Protein AF-A0A947HHP0-F1 (afdb_monomer_lite)

Sequence (122 aa):
MWLLAAASSAALAVTLASCAARPHVVAAPAHEGDRVADQVEKMRDVQLGALMQFDGVLTSMSADLCPSLCGHHSAICDLATRICAISKNNSAHARAAELCEHATTTCRDASDRLPKDCLCEK

Secondary structure (DSSP, 8-state):
-----------------------------HHHHHHHHHHHHHHHHHHHHHHHHHHHHHT---S-HHHHHHHHHHHHHHHHHHHHHHHHTTTT-HHHHHHHHHHHHHHHHHHHTS-TT-----

pLDDT: mean 80.99, std 19.52, range [43.09, 98.25]

Radius of gyration: 30.48 Å; chains: 1; bounding box: 64×60×83 Å

Structure (mmCIF, N/CA/C/O backbone):
data_AF-A0A947HHP0-F1
#
_entry.id   AF-A0A947HHP0-F1
#
loop_
_atom_site.group_PDB
_atom_site.id
_atom_site.type_symbol
_atom_site.label_atom_id
_atom_site.label_alt_id
_atom_site.label_comp_id
_atom_site.label_asym_id
_atom_site.label_entity_id
_atom_site.label_seq_id
_atom_site.pdbx_PDB_ins_code
_atom_site.Cartn_x
_atom_site.Cartn_y
_atom_site.Cartn_z
_atom_site.occupancy
_atom_site.B_iso_or_equiv
_atom_site.auth_seq_id
_atom_site.auth_comp_id
_atom_site.auth_asym_id
_atom_site.auth_atom_id
_atom_site.pdbx_PDB_model_num
ATOM 1 N N . MET A 1 1 ? 32.761 -51.649 -59.158 1.00 43.66 1 MET A N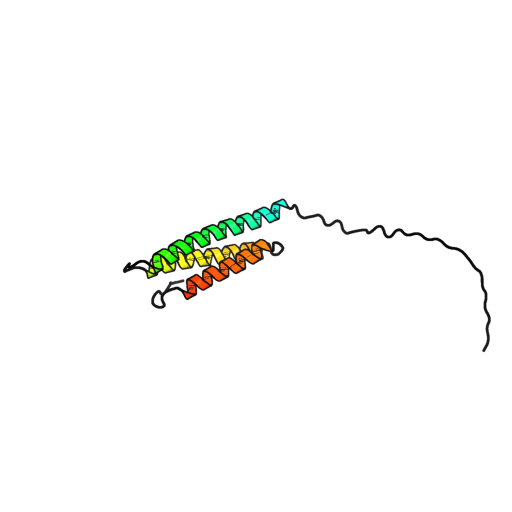 1
ATOM 2 C CA . MET A 1 1 ? 32.971 -50.650 -60.227 1.00 43.66 1 MET A CA 1
ATOM 3 C C . MET A 1 1 ? 33.986 -49.641 -59.718 1.00 43.66 1 MET A C 1
ATOM 5 O O . MET A 1 1 ? 33.756 -49.065 -58.666 1.00 43.66 1 MET A O 1
ATOM 9 N N . TRP A 1 2 ? 35.133 -49.533 -60.387 1.00 43.09 2 TRP A N 1
ATOM 10 C CA . TRP A 1 2 ? 36.181 -48.545 -60.103 1.00 43.09 2 TRP A CA 1
ATOM 11 C C . TRP A 1 2 ? 35.915 -47.283 -60.921 1.00 43.09 2 TRP A C 1
ATOM 13 O O . TRP A 1 2 ? 35.537 -47.431 -62.078 1.00 43.09 2 TRP A O 1
ATOM 23 N N . LEU A 1 3 ? 36.193 -46.096 -60.373 1.00 49.59 3 LEU A N 1
ATOM 24 C CA . LEU A 1 3 ? 36.750 -44.963 -61.124 1.00 49.59 3 LEU A CA 1
ATOM 25 C C . LEU A 1 3 ? 37.531 -44.036 -60.172 1.00 49.59 3 LEU A C 1
ATOM 27 O O . LEU A 1 3 ? 37.014 -43.567 -59.161 1.00 49.59 3 LEU A O 1
ATOM 31 N N . LEU A 1 4 ? 38.806 -43.857 -60.529 1.00 49.81 4 LEU A N 1
ATOM 32 C CA . LEU A 1 4 ? 39.826 -42.953 -59.988 1.00 49.81 4 LEU A CA 1
ATOM 33 C C . LEU A 1 4 ? 39.456 -41.483 -60.297 1.00 49.81 4 LEU A C 1
ATOM 35 O O . LEU A 1 4 ? 38.872 -41.216 -61.341 1.00 49.81 4 LEU A O 1
ATOM 39 N N . ALA A 1 5 ? 39.566 -40.539 -59.357 1.00 52.53 5 ALA A N 1
ATOM 40 C CA . ALA A 1 5 ? 40.740 -39.747 -58.941 1.00 52.53 5 ALA A CA 1
ATOM 41 C C . ALA A 1 5 ? 41.280 -38.734 -59.980 1.00 52.53 5 ALA A C 1
ATOM 43 O O . ALA A 1 5 ? 41.829 -39.121 -61.003 1.00 52.53 5 ALA A O 1
ATOM 44 N N . ALA A 1 6 ? 41.205 -37.443 -59.627 1.00 48.22 6 ALA A N 1
ATOM 45 C CA . ALA A 1 6 ? 42.148 -36.355 -59.944 1.00 48.22 6 ALA A CA 1
ATOM 46 C C . ALA A 1 6 ? 41.748 -35.165 -59.036 1.00 48.22 6 ALA A C 1
ATOM 48 O O . ALA A 1 6 ? 40.626 -34.685 -59.138 1.00 48.22 6 ALA A O 1
ATOM 49 N N . ALA A 1 7 ? 42.439 -34.808 -57.949 1.00 49.53 7 ALA A N 1
ATOM 50 C CA . ALA A 1 7 ? 43.803 -34.292 -57.787 1.00 49.53 7 ALA A CA 1
ATOM 51 C C . ALA A 1 7 ? 44.055 -32.965 -58.523 1.00 49.53 7 ALA A C 1
ATOM 53 O O . ALA A 1 7 ? 44.312 -32.968 -59.722 1.00 49.53 7 ALA A O 1
ATOM 54 N N . SER A 1 8 ? 44.057 -31.850 -57.781 1.00 50.34 8 SER A N 1
ATOM 55 C CA . SER A 1 8 ? 45.068 -30.782 -57.875 1.00 50.34 8 SER A CA 1
ATOM 56 C C . SER A 1 8 ? 44.916 -29.784 -56.723 1.00 50.34 8 SER A C 1
ATOM 58 O O . SER A 1 8 ? 43.815 -29.438 -56.308 1.00 50.34 8 SER A O 1
ATOM 60 N N . SER A 1 9 ? 46.065 -29.421 -56.169 1.00 46.88 9 SER A N 1
ATOM 61 C CA . SER A 1 9 ? 46.287 -28.883 -54.830 1.00 46.88 9 SER A CA 1
ATOM 62 C C . SER A 1 9 ? 46.295 -27.351 -54.749 1.00 46.88 9 SER A C 1
ATOM 64 O O . SER A 1 9 ? 46.571 -26.681 -55.738 1.00 46.88 9 SER A O 1
ATOM 66 N N . ALA A 1 10 ? 46.203 -26.877 -53.496 1.00 47.66 10 ALA A N 1
ATOM 67 C CA . ALA A 1 10 ? 46.682 -25.590 -52.959 1.00 47.66 10 ALA A CA 1
ATOM 68 C C . ALA A 1 10 ? 45.807 -24.351 -53.271 1.00 47.66 10 ALA A C 1
ATOM 70 O O . ALA A 1 10 ? 45.161 -24.281 -54.302 1.00 47.66 10 ALA A O 1
ATOM 71 N N . ALA A 1 11 ? 45.696 -23.323 -52.429 1.00 49.81 11 ALA A N 1
ATOM 72 C CA . ALA A 1 11 ? 46.443 -22.925 -51.242 1.00 49.81 11 ALA A CA 1
ATOM 73 C C . ALA A 1 11 ? 45.537 -22.096 -50.305 1.00 49.81 11 ALA A C 1
ATOM 75 O O . ALA A 1 11 ? 44.443 -21.677 -50.676 1.00 49.81 11 ALA A O 1
ATOM 76 N N . LEU A 1 12 ? 46.030 -21.864 -49.089 1.00 50.50 12 LEU A N 1
ATOM 77 C CA . LEU A 1 12 ? 45.418 -21.064 -48.033 1.00 50.50 12 LEU A CA 1
ATOM 78 C C . LEU A 1 12 ? 44.962 -19.665 -48.484 1.00 50.50 12 LEU A C 1
ATOM 80 O O . LEU A 1 12 ? 45.720 -18.934 -49.115 1.00 50.50 12 LEU A O 1
ATOM 84 N N . ALA A 1 13 ? 43.817 -19.230 -47.957 1.00 49.03 13 ALA A N 1
ATOM 85 C CA . ALA A 1 13 ? 43.614 -17.844 -47.552 1.00 49.03 13 ALA A CA 1
ATOM 86 C C . ALA A 1 13 ? 42.827 -17.829 -46.235 1.00 49.03 13 ALA A C 1
ATOM 88 O O . ALA A 1 13 ? 41.622 -18.060 -46.191 1.00 49.03 13 ALA A O 1
ATOM 89 N N . VAL A 1 14 ? 43.555 -17.603 -45.143 1.00 53.78 14 VAL A N 1
ATOM 90 C CA . VAL A 1 14 ? 42.990 -17.173 -43.866 1.00 53.78 14 VAL A CA 1
ATOM 91 C C . VAL A 1 14 ? 42.487 -15.746 -44.062 1.00 53.78 14 VAL A C 1
ATOM 93 O O . VAL A 1 14 ? 43.289 -14.836 -44.253 1.00 53.78 14 VAL A O 1
ATOM 96 N N . THR A 1 15 ? 41.180 -15.538 -43.962 1.00 55.91 15 THR A N 1
ATOM 97 C CA . THR A 1 15 ? 40.602 -14.217 -43.697 1.00 55.91 15 THR A CA 1
ATOM 98 C C . THR A 1 15 ? 39.619 -14.332 -42.542 1.00 55.91 15 THR A C 1
ATOM 100 O O . THR A 1 15 ? 38.421 -14.547 -42.697 1.00 55.91 15 THR A O 1
ATOM 103 N N . LEU A 1 16 ? 40.176 -14.182 -41.340 1.00 52.50 16 LEU A N 1
ATOM 104 C CA . LEU A 1 16 ? 39.454 -13.711 -40.167 1.00 52.50 16 LEU A CA 1
ATOM 105 C C . LEU A 1 16 ? 38.928 -12.303 -40.470 1.00 52.50 16 LEU A C 1
ATOM 107 O O . LEU A 1 16 ? 39.688 -11.340 -40.462 1.00 52.50 16 LEU A O 1
ATOM 111 N N . ALA A 1 17 ? 37.629 -12.193 -40.724 1.00 49.47 17 ALA A N 1
ATOM 112 C CA . ALA A 1 17 ? 36.906 -10.927 -40.673 1.00 49.47 17 ALA A CA 1
ATOM 113 C C . ALA A 1 17 ? 35.484 -11.150 -40.137 1.00 49.47 17 ALA A C 1
ATOM 115 O O . ALA A 1 17 ? 34.502 -10.696 -40.713 1.00 49.47 17 ALA A O 1
ATOM 116 N N . SER A 1 18 ? 35.366 -11.832 -38.994 1.00 49.19 18 SER A N 1
ATOM 117 C CA . SER A 1 18 ? 34.172 -11.719 -38.149 1.00 49.19 18 SER A CA 1
ATOM 118 C C . SER A 1 18 ? 34.254 -10.418 -37.351 1.00 49.19 18 SER A C 1
ATOM 120 O O . SER A 1 18 ? 34.400 -10.429 -36.130 1.00 49.19 18 SER A O 1
ATOM 122 N N . CYS A 1 19 ? 34.179 -9.278 -38.038 1.00 52.47 19 CYS A N 1
ATOM 123 C CA . CYS A 1 19 ? 33.798 -8.037 -37.379 1.00 52.47 19 CYS A CA 1
ATOM 124 C C . CYS A 1 19 ? 32.282 -8.060 -37.243 1.00 52.47 19 CYS A C 1
ATOM 126 O O . CYS A 1 19 ? 31.533 -7.814 -38.185 1.00 52.47 19 CYS A O 1
ATOM 128 N N . ALA A 1 20 ? 31.872 -8.444 -36.041 1.00 53.59 20 ALA A N 1
ATOM 129 C CA . ALA A 1 20 ? 30.522 -8.406 -35.538 1.00 53.59 20 ALA A CA 1
ATOM 130 C C . ALA A 1 20 ? 29.793 -7.126 -35.976 1.00 53.59 20 ALA A C 1
ATOM 132 O O . ALA A 1 20 ? 30.028 -6.048 -35.429 1.00 53.59 20 ALA A O 1
ATOM 133 N N . ALA A 1 21 ? 28.836 -7.268 -36.891 1.00 48.41 21 ALA A N 1
ATOM 134 C CA . ALA A 1 21 ? 27.707 -6.356 -36.957 1.00 48.41 21 ALA A CA 1
ATOM 135 C C . ALA A 1 21 ? 26.855 -6.627 -35.711 1.00 48.41 21 ALA A C 1
ATOM 137 O O . ALA A 1 21 ? 25.845 -7.328 -35.751 1.00 48.41 21 ALA A O 1
ATOM 138 N N . ARG A 1 22 ? 27.326 -6.142 -34.556 1.00 56.12 22 ARG A N 1
ATOM 139 C CA . ARG A 1 22 ? 26.464 -5.999 -33.389 1.00 56.12 22 ARG A CA 1
ATOM 140 C C . ARG A 1 22 ? 25.316 -5.100 -33.846 1.00 56.12 22 ARG A C 1
ATOM 142 O O . ARG A 1 22 ? 25.608 -4.027 -34.379 1.00 56.12 22 ARG A O 1
ATOM 149 N N . PRO A 1 23 ? 24.042 -5.496 -33.681 1.00 50.75 23 PRO A N 1
ATOM 150 C CA . PRO A 1 23 ? 22.969 -4.532 -33.826 1.00 50.75 23 PRO A CA 1
ATOM 151 C C . PRO A 1 23 ? 23.327 -3.355 -32.921 1.00 50.75 23 PRO A C 1
ATOM 153 O O . PRO A 1 23 ? 23.713 -3.559 -31.765 1.00 50.75 23 PRO A O 1
ATOM 156 N N . HIS A 1 24 ? 23.293 -2.142 -33.471 1.00 44.44 24 HIS A N 1
ATOM 157 C CA . HIS A 1 24 ? 23.360 -0.936 -32.668 1.00 44.44 24 HIS A CA 1
ATOM 158 C C . HIS A 1 24 ? 22.188 -1.017 -31.694 1.00 44.44 24 HIS A C 1
ATOM 160 O O . HIS A 1 24 ? 21.051 -0.707 -32.041 1.00 44.44 24 HIS A O 1
ATOM 166 N N . VAL A 1 25 ? 22.466 -1.501 -30.483 1.00 50.00 25 VAL A N 1
ATOM 167 C CA . VAL A 1 25 ? 21.624 -1.259 -29.326 1.00 50.00 25 VAL A CA 1
ATOM 168 C C . VAL A 1 25 ? 21.711 0.244 -29.160 1.00 50.00 25 VAL A C 1
ATOM 170 O O . VAL A 1 25 ? 22.669 0.771 -28.596 1.00 50.00 25 VAL A O 1
ATOM 173 N N . VAL A 1 26 ? 20.760 0.945 -29.770 1.00 50.44 26 VAL A N 1
ATOM 174 C CA . VAL A 1 26 ? 20.430 2.302 -29.374 1.00 50.44 26 VAL A CA 1
ATOM 175 C C . VAL A 1 26 ? 20.026 2.140 -27.920 1.00 50.44 26 VAL A C 1
ATOM 177 O O . VAL A 1 26 ? 18.933 1.661 -27.624 1.00 50.44 26 VAL A O 1
ATOM 180 N N . ALA A 1 27 ? 20.975 2.388 -27.018 1.00 51.38 27 ALA A N 1
ATOM 181 C CA . ALA A 1 27 ? 20.684 2.482 -25.607 1.00 51.38 27 ALA A CA 1
ATOM 182 C C . ALA A 1 27 ? 19.572 3.523 -25.507 1.00 51.38 27 ALA A C 1
ATOM 184 O O . ALA A 1 27 ? 19.771 4.679 -25.889 1.00 51.38 27 ALA A O 1
ATOM 185 N N . ALA A 1 28 ? 18.383 3.085 -25.091 1.00 52.66 28 ALA A N 1
ATOM 186 C CA . ALA A 1 28 ? 17.336 4.010 -24.704 1.00 52.66 28 ALA A CA 1
ATOM 187 C C . ALA A 1 28 ? 17.971 5.025 -23.738 1.00 52.66 28 ALA A C 1
ATOM 189 O O . ALA A 1 28 ? 18.808 4.623 -22.918 1.00 52.66 28 ALA A O 1
ATOM 190 N N . PRO A 1 29 ? 17.673 6.327 -23.871 1.00 49.50 29 PRO A N 1
ATOM 191 C CA . PRO A 1 29 ? 18.313 7.344 -23.054 1.00 49.50 29 PRO A CA 1
ATOM 192 C C . PRO A 1 29 ? 18.132 6.976 -21.579 1.00 49.50 29 PRO A C 1
ATOM 194 O O . PRO A 1 29 ? 17.010 6.904 -21.083 1.00 49.50 29 PRO A O 1
ATOM 197 N N . ALA A 1 30 ? 19.250 6.733 -20.886 1.00 53.66 30 ALA A N 1
ATOM 198 C CA . ALA A 1 30 ? 19.278 6.276 -19.494 1.00 53.66 30 ALA A CA 1
ATOM 199 C C . ALA A 1 30 ? 18.456 7.176 -18.546 1.00 53.66 30 ALA A C 1
ATOM 201 O O . ALA A 1 30 ? 17.974 6.731 -17.516 1.00 53.66 30 ALA A O 1
ATOM 202 N N . HIS A 1 31 ? 18.216 8.426 -18.944 1.00 55.88 31 HIS A N 1
ATOM 203 C CA . HIS A 1 31 ? 17.514 9.442 -18.165 1.00 55.88 31 HIS A CA 1
ATOM 204 C C . HIS A 1 31 ? 15.989 9.283 -18.079 1.00 55.88 31 HIS A C 1
ATOM 206 O O . HIS A 1 31 ? 15.369 9.924 -17.232 1.00 55.88 31 HIS A O 1
ATOM 212 N N . GLU A 1 32 ? 15.356 8.491 -18.949 1.00 56.81 32 GLU A N 1
ATOM 213 C CA . GLU A 1 32 ? 13.896 8.308 -18.904 1.00 56.81 32 GLU A CA 1
ATOM 214 C C . GLU A 1 32 ? 13.492 7.223 -17.897 1.00 56.81 32 GLU A C 1
ATOM 216 O O . GLU A 1 32 ? 12.492 7.365 -17.196 1.00 56.81 32 GLU A O 1
ATOM 221 N N . GLY A 1 33 ? 14.333 6.195 -17.740 1.00 59.16 33 GLY A N 1
ATOM 222 C CA . GLY A 1 33 ? 14.113 5.124 -16.773 1.00 59.16 33 GLY A CA 1
ATOM 223 C C . GLY A 1 33 ? 14.269 5.540 -15.318 1.00 59.16 33 GLY A C 1
ATOM 224 O O . GLY A 1 33 ? 13.475 5.114 -14.478 1.00 59.16 33 GLY A O 1
ATOM 225 N N . ASP A 1 34 ? 15.236 6.415 -15.044 1.00 67.31 34 ASP A N 1
ATOM 226 C CA . ASP A 1 34 ? 15.459 6.960 -13.703 1.00 67.31 34 ASP A CA 1
ATOM 227 C C . ASP A 1 34 ? 14.235 7.767 -13.234 1.00 67.31 34 ASP A C 1
ATOM 229 O O . ASP A 1 34 ? 13.767 7.607 -12.112 1.00 67.31 34 ASP A O 1
ATOM 233 N N . ARG A 1 35 ? 13.598 8.527 -14.137 1.00 81.25 35 ARG A N 1
ATOM 234 C CA . ARG A 1 35 ? 12.401 9.326 -13.818 1.00 81.25 35 ARG A CA 1
ATOM 235 C C . ARG A 1 35 ? 11.182 8.489 -13.440 1.00 81.25 35 ARG A C 1
ATOM 237 O O . ARG A 1 35 ? 10.400 8.912 -12.589 1.00 81.25 35 ARG A O 1
ATOM 244 N N . VAL A 1 36 ? 10.995 7.333 -14.079 1.00 84.81 36 VAL A N 1
ATOM 245 C CA . VAL A 1 36 ? 9.891 6.419 -13.749 1.00 84.81 36 VAL A CA 1
ATOM 246 C C . VAL A 1 36 ? 10.114 5.823 -12.364 1.00 84.81 36 VAL A C 1
ATOM 248 O O . VAL A 1 36 ? 9.195 5.836 -11.546 1.00 84.81 36 VAL A O 1
ATOM 251 N N . ALA A 1 37 ? 11.327 5.335 -12.087 1.00 83.00 37 ALA A N 1
ATOM 252 C CA . ALA A 1 37 ? 11.674 4.780 -10.784 1.00 83.00 37 ALA A CA 1
ATOM 253 C C . ALA A 1 37 ? 11.499 5.820 -9.664 1.00 83.00 37 ALA A C 1
ATOM 255 O O . ALA A 1 37 ? 10.791 5.531 -8.700 1.00 83.00 37 ALA A O 1
ATOM 256 N N . ASP A 1 38 ? 12.011 7.041 -9.846 1.00 89.62 38 ASP A N 1
ATOM 257 C CA . ASP A 1 38 ? 11.869 8.148 -8.889 1.00 89.62 38 ASP A CA 1
ATOM 258 C C . ASP A 1 38 ? 10.397 8.490 -8.612 1.00 89.62 38 ASP A C 1
ATOM 260 O O . ASP A 1 38 ? 9.986 8.722 -7.470 1.00 89.62 38 ASP A O 1
ATOM 264 N N . GLN A 1 39 ? 9.566 8.521 -9.660 1.00 92.44 39 GLN A N 1
ATOM 265 C CA . GLN A 1 39 ? 8.136 8.781 -9.515 1.00 92.44 39 GLN A CA 1
ATOM 266 C C . GLN A 1 39 ? 7.453 7.686 -8.688 1.00 92.44 39 GLN A C 1
ATOM 268 O O . GLN A 1 39 ? 6.653 7.997 -7.799 1.00 92.44 39 GLN A O 1
ATOM 273 N N . VAL A 1 40 ? 7.741 6.418 -8.990 1.00 93.31 40 VAL A N 1
ATOM 274 C CA . VAL A 1 40 ? 7.159 5.274 -8.278 1.00 93.31 40 VAL A CA 1
ATOM 275 C C . VAL A 1 40 ? 7.632 5.250 -6.821 1.00 93.31 40 VAL A C 1
ATOM 277 O O . VAL A 1 40 ? 6.820 5.021 -5.924 1.00 93.31 40 VAL A O 1
ATOM 280 N N . GLU A 1 41 ? 8.904 5.556 -6.570 1.00 93.88 41 GLU A N 1
ATOM 281 C CA . GLU A 1 41 ? 9.488 5.615 -5.227 1.00 93.88 41 GLU A CA 1
ATOM 282 C C . GLU A 1 41 ? 8.854 6.730 -4.388 1.00 93.88 41 GLU A C 1
ATOM 284 O O . GLU A 1 41 ? 8.369 6.477 -3.287 1.00 93.88 41 GLU A O 1
ATOM 289 N N . LYS A 1 42 ? 8.669 7.926 -4.956 1.00 95.94 42 LYS A N 1
ATOM 290 C CA . LYS A 1 42 ? 7.949 9.011 -4.273 1.00 95.94 42 LYS A CA 1
ATOM 291 C C . LYS A 1 42 ? 6.505 8.635 -3.922 1.00 95.94 42 LYS A C 1
ATOM 293 O O . LYS A 1 42 ? 6.001 9.016 -2.867 1.00 95.94 42 LYS A O 1
ATOM 298 N N . MET A 1 43 ? 5.804 7.911 -4.796 1.00 96.75 43 MET A N 1
ATOM 299 C CA . MET A 1 43 ? 4.451 7.427 -4.484 1.00 96.75 43 MET A CA 1
ATOM 300 C C . MET A 1 43 ? 4.468 6.368 -3.381 1.00 96.75 43 MET A C 1
ATOM 302 O O . MET A 1 43 ? 3.559 6.343 -2.547 1.00 96.75 43 MET A O 1
ATOM 306 N N . ARG A 1 44 ? 5.503 5.525 -3.352 1.00 97.25 44 ARG A N 1
ATOM 307 C CA . ARG A 1 44 ? 5.710 4.547 -2.288 1.00 97.25 44 ARG A CA 1
ATOM 308 C C . ARG A 1 44 ? 5.954 5.228 -0.941 1.00 97.25 44 ARG A C 1
ATOM 310 O O . ARG A 1 44 ? 5.349 4.806 0.041 1.00 97.25 44 ARG A O 1
ATOM 317 N N . ASP A 1 45 ? 6.723 6.310 -0.895 1.00 97.06 45 ASP A N 1
ATOM 318 C CA . ASP A 1 45 ? 6.924 7.090 0.334 1.00 97.06 45 ASP A CA 1
ATOM 319 C C . ASP A 1 45 ? 5.607 7.664 0.869 1.00 97.06 45 ASP A C 1
ATOM 321 O O . ASP A 1 45 ? 5.315 7.575 2.063 1.00 97.06 45 ASP A O 1
ATOM 325 N N . VAL A 1 46 ? 4.755 8.189 -0.020 1.00 97.44 46 VAL A N 1
ATOM 326 C CA . VAL A 1 46 ? 3.410 8.657 0.360 1.00 97.44 46 VAL A CA 1
ATOM 327 C C . VAL A 1 46 ? 2.566 7.502 0.913 1.00 97.44 46 VAL A C 1
ATOM 329 O O . VAL A 1 46 ? 1.869 7.676 1.914 1.00 97.44 46 VAL A O 1
ATOM 332 N N . GLN A 1 47 ? 2.650 6.314 0.309 1.00 97.44 47 GLN A N 1
ATOM 333 C CA . GLN A 1 47 ? 1.936 5.126 0.782 1.00 97.44 47 GLN A CA 1
ATOM 334 C C . GLN A 1 47 ? 2.412 4.688 2.175 1.00 97.44 47 GLN A C 1
ATOM 336 O O . GLN A 1 47 ? 1.589 4.332 3.016 1.00 97.44 47 GLN A O 1
ATOM 341 N N . LEU A 1 48 ? 3.720 4.745 2.438 1.00 97.38 48 LEU A N 1
ATOM 342 C CA . LEU A 1 48 ? 4.290 4.459 3.756 1.00 97.38 48 LEU A CA 1
ATOM 343 C C . LEU A 1 48 ? 3.839 5.486 4.802 1.00 97.38 48 LEU A C 1
ATOM 345 O O . LEU A 1 48 ? 3.504 5.105 5.921 1.00 97.38 48 LEU A O 1
ATOM 349 N N . GLY A 1 49 ? 3.740 6.765 4.433 1.00 96.69 49 GLY A N 1
ATOM 350 C CA . GLY A 1 49 ? 3.159 7.792 5.302 1.00 96.69 49 GLY A CA 1
ATOM 351 C C . GLY A 1 49 ? 1.694 7.512 5.657 1.00 96.69 49 GLY A C 1
ATOM 352 O O . GLY A 1 49 ? 1.302 7.656 6.816 1.00 96.69 49 GLY A O 1
ATOM 353 N N . ALA A 1 50 ? 0.891 7.056 4.691 1.00 95.75 50 ALA A N 1
ATOM 354 C CA . ALA A 1 50 ? -0.490 6.639 4.939 1.00 95.75 50 ALA A CA 1
ATOM 355 C C . ALA A 1 50 ? -0.569 5.388 5.836 1.00 95.75 50 ALA A C 1
ATOM 357 O O . ALA A 1 50 ? -1.418 5.335 6.725 1.00 95.75 50 ALA A O 1
ATOM 358 N N . LEU A 1 51 ? 0.344 4.423 5.664 1.00 97.44 51 LEU A N 1
ATOM 359 C CA . LEU A 1 51 ? 0.457 3.252 6.541 1.00 97.44 51 LEU A CA 1
ATOM 360 C C . LEU A 1 51 ? 0.785 3.653 7.984 1.00 97.44 51 LEU A C 1
ATOM 362 O O . LEU A 1 51 ? 0.142 3.171 8.905 1.00 97.44 51 LEU A O 1
ATOM 366 N N . MET A 1 52 ? 1.717 4.584 8.202 1.00 97.31 52 MET A N 1
ATOM 367 C CA . MET A 1 52 ? 2.020 5.070 9.556 1.00 97.31 52 MET A CA 1
ATOM 368 C C . MET A 1 52 ? 0.800 5.709 10.236 1.00 97.31 52 MET A C 1
ATOM 370 O O . MET A 1 52 ? 0.598 5.529 11.436 1.00 97.31 52 MET A O 1
ATOM 374 N N . GLN A 1 53 ? -0.028 6.439 9.483 1.00 9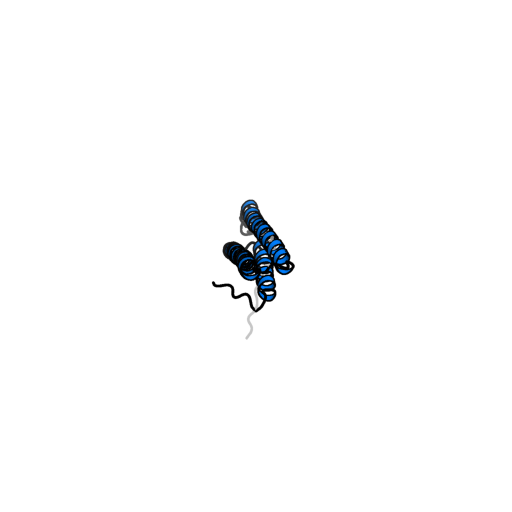6.56 53 GLN A N 1
ATOM 375 C CA . GLN A 1 53 ? -1.277 7.000 10.011 1.00 96.56 53 GLN A CA 1
ATOM 376 C C . GLN A 1 53 ? -2.291 5.897 10.331 1.00 96.56 53 GLN A C 1
ATOM 378 O O . GLN A 1 53 ? -2.871 5.906 11.414 1.00 96.56 53 GLN A O 1
ATOM 383 N N . PHE A 1 54 ? -2.442 4.907 9.447 1.00 95.88 54 PHE A N 1
ATOM 384 C CA . PHE A 1 54 ? -3.269 3.721 9.684 1.00 95.88 54 PHE A CA 1
ATOM 385 C C . PHE A 1 54 ? -2.853 2.970 10.964 1.00 95.88 54 PHE A C 1
ATOM 387 O O . PHE A 1 54 ? -3.698 2.662 11.805 1.00 95.88 54 PHE A O 1
ATOM 394 N N . ASP A 1 55 ? -1.552 2.735 11.156 1.00 95.62 55 ASP A N 1
ATOM 395 C CA . ASP A 1 55 ? -0.976 2.115 12.359 1.00 95.62 55 ASP A CA 1
ATOM 396 C C . ASP A 1 55 ? -1.259 2.948 13.622 1.00 95.62 55 ASP A C 1
ATOM 398 O O . ASP A 1 55 ? -1.607 2.408 14.677 1.00 95.62 55 ASP A O 1
ATOM 402 N N . GLY A 1 56 ? -1.160 4.275 13.510 1.00 95.31 56 GLY A N 1
ATOM 403 C CA . GLY A 1 56 ? -1.509 5.203 14.584 1.00 95.31 56 GLY A CA 1
ATOM 404 C C . GLY A 1 56 ? -2.983 5.118 14.984 1.00 95.31 56 GLY A C 1
ATOM 405 O O . GLY A 1 56 ? -3.300 5.095 16.172 1.00 95.31 56 GLY A O 1
ATOM 406 N N . VAL A 1 57 ? -3.891 5.005 14.014 1.00 94.19 57 VAL A N 1
ATOM 407 C CA . VAL A 1 57 ? -5.329 4.874 14.291 1.00 94.19 57 VAL A CA 1
ATOM 408 C C . VAL A 1 57 ? -5.643 3.523 14.932 1.00 94.19 57 VAL A C 1
ATOM 410 O O . VAL A 1 57 ? -6.377 3.504 15.921 1.00 94.19 57 VAL A O 1
ATOM 413 N N . LEU A 1 58 ? -5.046 2.419 14.455 1.00 93.00 58 LEU A N 1
ATOM 414 C CA . LEU A 1 58 ? -5.238 1.082 15.046 1.00 93.00 58 LEU A CA 1
ATOM 415 C C . LEU A 1 58 ? -4.872 1.016 16.534 1.00 93.00 58 LEU A C 1
ATOM 417 O O . LEU A 1 58 ? -5.422 0.194 17.261 1.00 93.00 58 LEU A O 1
ATOM 421 N N . THR A 1 59 ? -3.926 1.841 16.979 1.00 92.56 59 THR A N 1
ATOM 422 C CA . THR A 1 59 ? -3.472 1.876 18.378 1.00 92.56 59 THR A CA 1
ATOM 423 C C . THR A 1 59 ? -4.201 2.925 19.221 1.00 92.56 59 THR A C 1
ATOM 425 O O . THR A 1 59 ? -3.974 3.013 20.429 1.00 92.56 59 THR A O 1
ATOM 428 N N . SER A 1 60 ? -5.096 3.712 18.617 1.00 88.50 60 SER A N 1
ATOM 429 C CA . SER A 1 60 ? -5.871 4.733 19.322 1.00 88.50 60 SER A CA 1
ATOM 430 C C . SER A 1 60 ? -7.070 4.129 20.066 1.00 88.50 60 SER A C 1
ATOM 432 O O . SER A 1 60 ? -7.668 3.152 19.629 1.00 88.50 60 SER A O 1
ATOM 434 N N . MET A 1 61 ? -7.462 4.735 21.192 1.00 79.56 61 MET A N 1
ATOM 435 C CA . MET A 1 61 ? -8.649 4.334 21.970 1.00 79.56 61 MET A CA 1
ATOM 436 C C . MET A 1 61 ? -9.913 5.116 21.558 1.00 79.56 61 MET A C 1
ATOM 438 O O . MET A 1 61 ? -10.763 5.405 22.400 1.00 79.56 61 MET A O 1
ATOM 442 N N . SER A 1 62 ? -10.011 5.547 20.296 1.00 78.06 62 SER A N 1
ATOM 443 C CA . SER A 1 62 ? -11.141 6.366 19.837 1.00 78.06 62 SER A CA 1
ATOM 444 C C . SER A 1 62 ? -12.406 5.524 19.616 1.00 78.06 62 SER A C 1
ATOM 446 O O . SER A 1 62 ? -12.325 4.327 19.366 1.00 78.06 62 SER A O 1
ATOM 448 N N . ALA A 1 63 ? -13.587 6.135 19.744 1.00 69.88 63 ALA A N 1
ATOM 449 C CA . ALA A 1 63 ? -14.860 5.450 19.489 1.00 69.88 63 ALA A CA 1
ATOM 450 C C . ALA A 1 63 ? -15.161 5.302 17.983 1.00 69.88 63 ALA A C 1
ATOM 452 O O . ALA A 1 63 ? -15.884 4.392 17.592 1.00 69.88 63 ALA A O 1
ATOM 453 N N . ASP A 1 64 ? -14.553 6.148 17.141 1.00 79.75 64 ASP A N 1
ATOM 454 C CA . ASP A 1 64 ? -14.838 6.266 15.704 1.00 79.75 64 ASP A CA 1
ATOM 455 C C . ASP A 1 64 ? -13.638 5.828 14.843 1.00 79.75 64 ASP A C 1
ATOM 457 O O . ASP A 1 64 ? -13.177 6.535 13.944 1.00 79.75 64 ASP A O 1
ATOM 461 N N . LEU A 1 65 ? -13.107 4.639 15.132 1.00 90.62 65 LEU A N 1
ATOM 462 C CA . LEU A 1 65 ? -11.909 4.094 14.477 1.00 90.62 65 LEU A CA 1
ATOM 463 C C . LEU A 1 65 ? -12.167 3.731 13.010 1.00 90.62 65 LEU A C 1
ATOM 465 O O . LEU A 1 65 ? -11.350 4.025 12.138 1.00 90.62 65 LEU A O 1
ATOM 469 N N . CYS A 1 66 ? -13.307 3.095 12.726 1.00 92.94 66 CYS A N 1
ATOM 470 C CA . CYS A 1 66 ? -13.549 2.467 11.429 1.00 92.94 66 CYS A CA 1
ATOM 471 C C . CYS A 1 66 ? -13.553 3.439 10.240 1.00 92.94 66 CYS A C 1
ATOM 473 O O . CYS A 1 66 ? -12.853 3.148 9.272 1.00 92.94 66 CYS A O 1
ATOM 475 N N . PRO A 1 67 ? -14.235 4.603 10.276 1.00 93.56 67 PRO A N 1
ATOM 476 C CA . PRO A 1 67 ? -14.184 5.548 9.159 1.00 93.56 67 PRO A CA 1
ATOM 477 C C . PRO A 1 67 ? -12.761 6.030 8.848 1.00 93.56 67 PRO A C 1
ATOM 479 O O . PRO A 1 67 ? -12.379 6.133 7.683 1.00 93.56 67 PRO A O 1
ATOM 482 N N . SER A 1 68 ? -11.950 6.278 9.881 1.00 93.25 68 SER A N 1
ATOM 483 C CA . SER A 1 68 ? -10.561 6.711 9.710 1.00 93.25 68 SER A CA 1
ATOM 484 C C . SER A 1 68 ? -9.676 5.585 9.167 1.00 93.25 68 SER A C 1
ATOM 486 O O . SER A 1 68 ? -8.938 5.803 8.204 1.00 93.25 68 SER A O 1
ATOM 488 N N . LEU A 1 69 ? -9.797 4.369 9.712 1.00 95.50 69 LEU A N 1
ATOM 489 C CA . LEU A 1 69 ? -9.083 3.189 9.213 1.00 95.50 69 LEU A CA 1
ATOM 490 C C . LEU A 1 69 ? -9.422 2.899 7.753 1.00 95.50 69 LEU A C 1
ATOM 492 O O . LEU A 1 69 ? -8.512 2.677 6.959 1.00 95.50 69 LEU A O 1
ATOM 496 N N . CYS A 1 70 ? -10.702 2.958 7.389 1.00 95.12 70 CYS A N 1
ATOM 497 C CA . CYS A 1 70 ? -11.147 2.770 6.013 1.00 95.12 70 CYS A CA 1
ATOM 498 C C . CYS A 1 70 ? -10.615 3.867 5.084 1.00 95.12 70 CYS A C 1
ATOM 500 O O . CYS A 1 70 ? -10.126 3.559 4.003 1.00 95.12 70 CYS A O 1
ATOM 502 N N . GLY A 1 71 ? -10.619 5.135 5.513 1.00 94.62 71 GLY A N 1
ATOM 503 C CA . GLY A 1 71 ? -10.042 6.230 4.728 1.00 94.62 71 GLY A CA 1
ATOM 504 C C . GLY A 1 71 ? -8.549 6.038 4.436 1.00 94.62 71 GLY A C 1
ATOM 505 O O . GLY A 1 71 ? -8.110 6.196 3.294 1.00 94.62 71 GLY A O 1
ATOM 506 N N . HIS A 1 72 ? -7.762 5.649 5.445 1.00 96.06 72 HIS A N 1
ATOM 507 C CA . HIS A 1 72 ? -6.336 5.369 5.254 1.00 96.06 72 HIS A CA 1
ATOM 508 C C . HIS A 1 72 ? -6.094 4.093 4.441 1.00 96.06 72 HIS A C 1
ATOM 510 O O . HIS A 1 72 ? -5.221 4.087 3.574 1.00 96.06 72 HIS A O 1
ATOM 516 N N . HIS A 1 73 ? -6.873 3.034 4.674 1.00 96.50 73 HIS A N 1
ATOM 517 C CA . HIS A 1 73 ? -6.808 1.791 3.903 1.00 96.50 73 HIS A CA 1
ATOM 518 C C . HIS A 1 73 ? -7.053 2.034 2.408 1.00 96.50 73 HIS A C 1
ATOM 520 O O . HIS A 1 73 ? -6.211 1.647 1.592 1.00 96.50 73 HIS A O 1
ATOM 526 N N . SER A 1 74 ? -8.120 2.757 2.053 1.00 96.44 74 SER A N 1
ATOM 527 C CA . SER A 1 74 ? -8.405 3.123 0.662 1.00 96.44 74 SER A CA 1
ATOM 528 C C . SER A 1 74 ? -7.244 3.899 0.042 1.00 96.44 74 SER A C 1
ATOM 530 O O . SER A 1 74 ? -6.769 3.537 -1.032 1.00 96.44 74 SER A O 1
ATOM 532 N N . ALA A 1 75 ? -6.688 4.888 0.751 1.00 96.56 75 ALA A N 1
ATOM 533 C CA . ALA A 1 75 ? -5.533 5.642 0.262 1.00 96.56 75 ALA A CA 1
ATOM 534 C C . ALA A 1 75 ? -4.295 4.752 0.015 1.00 96.56 75 ALA A C 1
ATOM 536 O O . ALA A 1 75 ? -3.614 4.904 -1.004 1.00 96.56 75 ALA A O 1
ATOM 537 N N . ILE A 1 76 ? -4.005 3.804 0.915 1.00 97.75 76 ILE A N 1
ATOM 538 C CA . ILE A 1 76 ? -2.894 2.849 0.771 1.00 97.75 76 ILE A CA 1
ATOM 539 C C . ILE A 1 76 ? -3.091 1.975 -0.474 1.00 97.75 76 ILE A C 1
ATOM 541 O O . ILE A 1 76 ? -2.144 1.776 -1.245 1.00 97.75 76 ILE A O 1
ATOM 545 N N . CYS A 1 77 ? -4.296 1.447 -0.678 1.00 97.56 77 CYS A N 1
ATOM 546 C CA . CYS A 1 77 ? -4.597 0.530 -1.775 1.00 97.56 77 CYS A CA 1
ATOM 547 C C . CYS A 1 77 ? -4.738 1.234 -3.136 1.00 97.56 77 CYS A 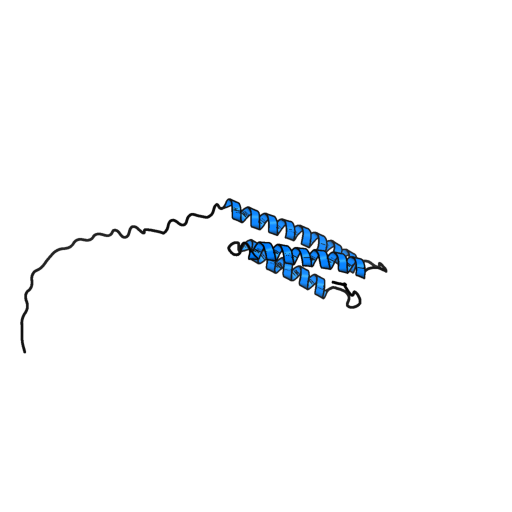C 1
ATOM 549 O O . CYS A 1 77 ? -4.300 0.696 -4.160 1.00 97.56 77 CYS A O 1
ATOM 551 N N . ASP A 1 78 ? -5.229 2.472 -3.162 1.00 97.44 78 ASP A N 1
ATOM 552 C CA . ASP A 1 78 ? -5.249 3.305 -4.367 1.00 97.44 78 ASP A CA 1
ATOM 553 C C . ASP A 1 78 ? -3.832 3.651 -4.832 1.00 97.44 78 ASP A C 1
ATOM 555 O O . ASP A 1 78 ? -3.525 3.604 -6.029 1.00 97.44 78 ASP A O 1
ATOM 559 N N . LEU A 1 79 ? -2.926 3.951 -3.896 1.00 97.75 79 LEU A N 1
ATOM 560 C CA . LEU A 1 79 ? -1.518 4.176 -4.220 1.00 97.75 79 LEU A CA 1
ATOM 561 C C . LEU A 1 79 ? -0.860 2.911 -4.776 1.00 97.75 79 LEU A C 1
ATOM 563 O O . LEU A 1 79 ? -0.171 3.011 -5.791 1.00 97.75 79 LEU A O 1
ATOM 567 N N . ALA A 1 80 ? -1.127 1.734 -4.199 1.00 97.69 80 ALA A N 1
ATOM 568 C CA . ALA A 1 80 ? -0.653 0.462 -4.754 1.00 97.69 80 ALA A CA 1
ATOM 569 C C . ALA A 1 80 ? -1.128 0.260 -6.200 1.00 97.69 80 ALA A C 1
ATOM 571 O O . ALA A 1 80 ? -0.324 -0.027 -7.088 1.00 97.69 80 ALA A O 1
ATOM 572 N N . THR A 1 81 ? -2.416 0.504 -6.457 1.00 98.06 81 THR A N 1
ATOM 573 C CA . THR A 1 81 ? -3.009 0.400 -7.797 1.00 98.06 81 THR A CA 1
ATOM 574 C C . THR A 1 81 ? -2.309 1.324 -8.794 1.00 98.06 81 THR A C 1
ATOM 576 O O . THR A 1 81 ? -1.960 0.906 -9.901 1.00 98.06 81 THR A O 1
ATOM 579 N N . ARG A 1 82 ? -2.041 2.575 -8.404 1.00 97.50 82 ARG A N 1
ATOM 580 C CA . ARG A 1 82 ? -1.371 3.561 -9.267 1.00 97.50 82 ARG A CA 1
ATOM 581 C C . ARG A 1 82 ? 0.102 3.227 -9.514 1.00 97.50 82 ARG A C 1
ATOM 583 O O . ARG A 1 82 ? 0.546 3.316 -10.657 1.00 97.50 82 ARG A O 1
ATOM 590 N N . ILE A 1 83 ? 0.837 2.807 -8.483 1.00 96.19 83 ILE A N 1
ATOM 591 C CA . ILE A 1 83 ? 2.229 2.327 -8.582 1.00 96.19 83 ILE A CA 1
ATOM 592 C C . ILE A 1 83 ? 2.302 1.171 -9.589 1.00 96.19 83 ILE A C 1
ATOM 594 O O . ILE A 1 83 ? 3.106 1.202 -10.523 1.00 96.19 83 ILE A O 1
ATOM 598 N N . CYS A 1 84 ? 1.408 0.190 -9.466 1.00 96.12 84 CYS A N 1
ATOM 599 C CA . CYS A 1 84 ? 1.361 -0.953 -10.371 1.00 96.12 84 CYS A CA 1
ATOM 600 C C . CYS A 1 84 ? 0.925 -0.588 -11.796 1.00 96.12 84 CYS A C 1
ATOM 602 O O . CYS A 1 84 ? 1.440 -1.164 -12.754 1.00 96.12 84 CYS A O 1
ATOM 604 N N . ALA A 1 85 ? 0.039 0.396 -11.971 1.00 96.44 85 ALA A N 1
ATOM 605 C CA . ALA A 1 85 ? -0.314 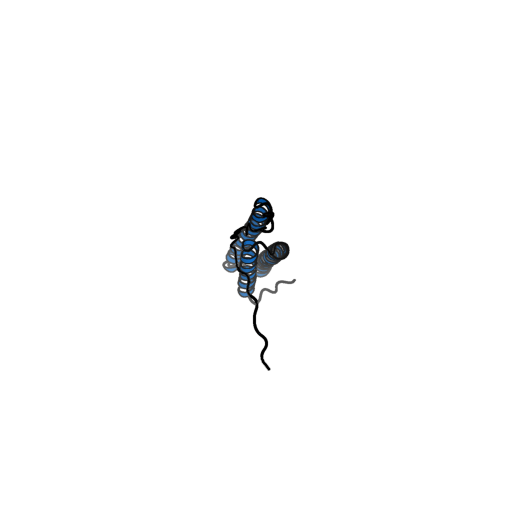0.904 -13.295 1.00 96.44 85 ALA A CA 1
ATOM 606 C C . ALA A 1 85 ? 0.890 1.553 -14.003 1.00 96.44 85 ALA A C 1
ATOM 608 O O . ALA A 1 85 ? 1.115 1.296 -15.187 1.00 96.44 85 ALA A O 1
ATOM 609 N N . ILE A 1 86 ? 1.695 2.342 -13.281 1.00 93.50 86 ILE A N 1
ATOM 610 C CA . ILE A 1 86 ? 2.928 2.935 -13.824 1.00 93.50 86 ILE A CA 1
ATOM 611 C C . ILE A 1 86 ? 3.926 1.832 -14.182 1.00 93.50 86 ILE A C 1
ATOM 613 O O . ILE A 1 86 ? 4.452 1.830 -15.293 1.00 93.50 86 ILE A O 1
ATOM 617 N N . SER A 1 87 ? 4.134 0.873 -13.280 1.00 92.50 87 SER A N 1
ATOM 618 C CA . SER A 1 87 ? 5.028 -0.270 -13.488 1.00 92.50 87 SER A CA 1
ATOM 619 C C . SER A 1 87 ? 4.652 -1.098 -14.723 1.00 92.50 87 SER A C 1
ATOM 621 O O . SER A 1 87 ? 5.492 -1.346 -15.587 1.00 92.50 87 SER A O 1
ATOM 623 N N . LYS A 1 88 ? 3.365 -1.434 -14.885 1.00 94.31 88 LYS A N 1
ATOM 624 C CA . LYS A 1 88 ? 2.851 -2.171 -16.051 1.00 94.31 88 LYS A CA 1
ATOM 625 C C . LYS A 1 88 ? 3.116 -1.442 -17.370 1.00 94.31 88 LYS A C 1
ATOM 627 O O . LYS A 1 88 ? 3.471 -2.081 -18.356 1.00 94.31 88 LYS A O 1
ATOM 632 N N . ASN A 1 89 ? 2.959 -0.119 -17.385 1.00 94.19 89 ASN A N 1
ATOM 633 C CA . ASN A 1 89 ? 3.224 0.703 -18.569 1.00 94.19 89 ASN A CA 1
ATOM 634 C C . ASN A 1 89 ? 4.727 0.880 -18.853 1.00 94.19 89 ASN A C 1
ATOM 636 O O . ASN A 1 89 ? 5.089 1.422 -19.891 1.00 94.19 89 ASN A O 1
ATOM 640 N N . ASN A 1 90 ? 5.589 0.416 -17.946 1.00 87.62 90 ASN A N 1
ATOM 641 C CA . ASN A 1 90 ? 7.038 0.582 -17.970 1.00 87.62 90 ASN A CA 1
ATOM 642 C C . ASN A 1 90 ? 7.740 -0.751 -17.642 1.00 87.62 90 ASN A C 1
ATOM 644 O O . ASN A 1 90 ? 8.691 -0.797 -16.865 1.00 87.62 90 ASN A O 1
ATOM 648 N N . SER A 1 91 ? 7.277 -1.855 -18.240 1.00 83.19 91 SER A N 1
ATOM 649 C CA . SER A 1 91 ? 7.655 -3.230 -17.866 1.00 83.19 91 SER A CA 1
ATOM 650 C C . SER A 1 91 ? 9.139 -3.585 -18.041 1.00 83.19 91 SER A C 1
ATOM 652 O O . SER A 1 91 ? 9.578 -4.625 -17.560 1.00 83.19 91 SER A O 1
ATOM 654 N N . ALA A 1 92 ? 9.919 -2.749 -18.730 1.00 83.94 92 ALA A N 1
ATOM 655 C CA . ALA A 1 92 ? 11.372 -2.893 -18.829 1.00 83.94 92 ALA A CA 1
ATOM 656 C C . ALA A 1 92 ? 12.115 -2.436 -17.552 1.00 83.94 92 ALA A C 1
ATOM 658 O O . ALA A 1 92 ? 13.295 -2.744 -17.387 1.00 83.94 92 ALA A O 1
ATOM 659 N N . HIS A 1 93 ? 11.445 -1.720 -16.640 1.00 83.94 93 HIS A N 1
ATOM 660 C CA . HIS A 1 93 ? 12.045 -1.161 -15.428 1.00 83.94 93 HIS A CA 1
ATOM 661 C C . HIS A 1 93 ? 11.866 -2.094 -14.225 1.00 83.94 93 HIS A C 1
ATOM 663 O O . HIS A 1 93 ? 10.860 -2.036 -13.517 1.00 83.94 93 HIS A O 1
ATOM 669 N N . ALA A 1 94 ? 12.883 -2.914 -13.944 1.00 89.31 94 ALA A N 1
ATOM 670 C CA . ALA A 1 94 ? 12.868 -3.879 -12.836 1.00 89.31 94 ALA A CA 1
ATOM 671 C C . ALA A 1 94 ? 12.542 -3.242 -11.469 1.00 89.31 94 ALA A C 1
ATOM 673 O O . ALA A 1 94 ? 11.773 -3.804 -10.693 1.00 89.31 94 ALA A O 1
ATOM 674 N N . ARG A 1 95 ? 13.052 -2.031 -11.199 1.00 89.88 95 ARG A N 1
ATOM 675 C CA . ARG A 1 95 ? 12.779 -1.309 -9.945 1.00 89.88 95 ARG A CA 1
ATOM 676 C C . ARG A 1 95 ? 11.301 -0.939 -9.785 1.00 89.88 95 ARG A C 1
ATOM 678 O O . ARG A 1 95 ? 10.755 -1.053 -8.694 1.00 89.88 95 ARG A O 1
ATOM 685 N N . ALA A 1 96 ? 10.631 -0.534 -10.865 1.00 89.62 96 ALA A N 1
ATOM 686 C CA . ALA A 1 96 ? 9.203 -0.222 -10.821 1.00 89.62 96 ALA A CA 1
ATOM 687 C C . ALA A 1 96 ? 8.351 -1.484 -10.586 1.00 89.62 96 ALA A C 1
ATOM 689 O O . ALA A 1 96 ? 7.294 -1.408 -9.956 1.00 89.62 96 ALA A O 1
ATOM 690 N N . ALA A 1 97 ? 8.796 -2.649 -11.068 1.00 92.44 97 ALA A N 1
ATOM 691 C CA . ALA A 1 97 ? 8.157 -3.937 -10.787 1.00 92.44 97 ALA A CA 1
ATOM 692 C C . ALA A 1 97 ? 8.259 -4.308 -9.298 1.00 92.44 97 ALA A C 1
ATOM 694 O O . ALA A 1 97 ? 7.231 -4.540 -8.665 1.00 92.44 97 ALA A O 1
ATOM 695 N N . GLU A 1 98 ? 9.460 -4.246 -8.719 1.00 94.94 98 GLU A N 1
ATOM 696 C CA . GLU A 1 98 ? 9.692 -4.493 -7.286 1.00 94.94 98 GLU A CA 1
ATOM 697 C C . GLU A 1 98 ? 8.845 -3.561 -6.399 1.00 94.94 98 GLU A C 1
ATOM 699 O O . GLU A 1 98 ? 8.160 -4.000 -5.472 1.00 94.94 98 GLU A O 1
ATOM 704 N N . LEU A 1 99 ? 8.819 -2.261 -6.718 1.00 95.06 99 LEU A N 1
ATOM 705 C CA . LEU A 1 99 ? 8.029 -1.286 -5.963 1.00 95.06 99 LEU A CA 1
ATOM 706 C C . LEU A 1 99 ? 6.516 -1.558 -6.048 1.00 95.06 99 LEU A C 1
ATOM 708 O O . LEU A 1 99 ? 5.807 -1.332 -5.066 1.00 95.06 99 LEU A O 1
ATOM 712 N N . CYS A 1 100 ? 6.013 -2.080 -7.173 1.00 96.81 100 CYS A N 1
ATOM 713 C CA . CYS A 1 100 ? 4.623 -2.535 -7.290 1.00 96.81 100 CYS A CA 1
ATOM 714 C C . CYS A 1 100 ? 4.329 -3.741 -6.383 1.00 96.81 100 CYS A C 1
ATOM 716 O O . CYS A 1 100 ? 3.310 -3.739 -5.684 1.00 96.81 100 CYS A O 1
ATOM 718 N N . GLU A 1 101 ? 5.212 -4.741 -6.331 1.00 97.44 101 GLU A N 1
ATOM 719 C CA . GLU A 1 101 ? 5.045 -5.900 -5.440 1.00 97.44 101 GLU A CA 1
ATOM 720 C C . GLU A 1 101 ? 5.023 -5.477 -3.964 1.00 97.44 101 GLU A C 1
ATOM 722 O O . GLU A 1 101 ? 4.152 -5.900 -3.193 1.00 97.44 101 GLU A O 1
ATOM 727 N N . HIS A 1 102 ? 5.925 -4.573 -3.578 1.00 97.38 102 HIS A N 1
ATOM 728 C CA . HIS A 1 102 ? 5.982 -4.029 -2.221 1.00 97.38 102 HIS A CA 1
ATOM 729 C C . HIS A 1 102 ? 4.725 -3.223 -1.876 1.00 97.38 102 HIS A C 1
ATOM 731 O O . HIS A 1 102 ? 4.144 -3.401 -0.802 1.00 97.38 102 HIS A O 1
ATOM 737 N N . ALA A 1 103 ? 4.272 -2.358 -2.785 1.00 97.69 103 ALA A N 1
ATOM 738 C CA . ALA A 1 103 ? 3.070 -1.560 -2.578 1.00 97.69 103 ALA A CA 1
ATOM 739 C C . ALA A 1 103 ? 1.810 -2.430 -2.457 1.00 97.69 103 ALA A C 1
ATOM 741 O O . ALA A 1 103 ? 0.955 -2.158 -1.610 1.00 97.69 103 ALA A O 1
ATOM 742 N N . THR A 1 104 ? 1.723 -3.496 -3.256 1.00 98.25 104 THR A N 1
ATOM 743 C CA . THR A 1 104 ? 0.638 -4.487 -3.193 1.00 98.25 104 THR A CA 1
ATOM 744 C C . THR A 1 104 ? 0.654 -5.235 -1.865 1.00 98.25 104 THR A C 1
ATOM 746 O O . THR A 1 104 ? -0.384 -5.356 -1.216 1.00 98.25 104 THR A O 1
ATOM 749 N N . THR A 1 105 ? 1.835 -5.673 -1.421 1.00 98.25 105 THR A N 1
ATOM 750 C CA . THR A 1 105 ? 2.014 -6.328 -0.118 1.00 98.25 105 THR A CA 1
ATOM 751 C C . THR A 1 105 ? 1.557 -5.417 1.017 1.00 98.25 105 THR A C 1
ATOM 753 O O . THR A 1 105 ? 0.779 -5.842 1.857 1.00 98.25 105 THR A O 1
ATOM 756 N N . THR A 1 106 ? 1.920 -4.133 0.992 1.00 98.06 106 THR A N 1
ATOM 757 C CA . THR A 1 106 ? 1.456 -3.171 2.005 1.00 98.06 106 THR A CA 1
ATOM 758 C C . THR A 1 106 ? -0.059 -2.976 2.018 1.00 98.06 106 THR A C 1
ATOM 760 O O . THR A 1 106 ? -0.644 -2.916 3.094 1.00 98.06 106 THR A O 1
ATOM 763 N N . CYS A 1 107 ? -0.711 -2.896 0.854 1.00 98.12 107 CYS A N 1
ATOM 764 C CA . CYS A 1 107 ? -2.176 -2.838 0.796 1.00 98.12 107 CYS A CA 1
ATOM 765 C C . CYS A 1 107 ? -2.814 -4.110 1.373 1.00 98.12 107 CYS A C 1
ATOM 767 O O . CYS A 1 107 ? -3.763 -4.023 2.155 1.00 98.12 107 CYS A O 1
ATOM 769 N N . ARG A 1 108 ? -2.281 -5.292 1.038 1.00 98.12 108 ARG A N 1
ATOM 770 C CA . ARG A 1 108 ? -2.760 -6.559 1.602 1.00 98.12 108 ARG A CA 1
ATOM 771 C C . ARG A 1 108 ? -2.585 -6.589 3.118 1.00 98.12 108 ARG A C 1
ATOM 773 O O . ARG A 1 108 ? -3.555 -6.836 3.818 1.00 98.12 108 ARG A O 1
ATOM 780 N N . ASP A 1 109 ? -1.402 -6.259 3.622 1.00 97.31 109 ASP A N 1
ATOM 781 C CA . ASP A 1 109 ? -1.115 -6.290 5.056 1.00 97.31 109 ASP A CA 1
ATOM 782 C C . ASP A 1 109 ? -1.993 -5.284 5.830 1.00 97.31 109 ASP A C 1
ATOM 784 O O . ASP A 1 109 ? -2.468 -5.586 6.924 1.00 97.31 109 ASP A O 1
ATOM 788 N N . ALA A 1 110 ? -2.277 -4.107 5.255 1.00 96.31 110 ALA A N 1
ATOM 789 C CA . ALA A 1 110 ? -3.246 -3.164 5.818 1.00 96.31 110 ALA A CA 1
ATOM 790 C C . ALA A 1 110 ? -4.674 -3.742 5.818 1.00 96.31 110 ALA A C 1
ATOM 792 O O . ALA A 1 110 ? -5.403 -3.571 6.793 1.00 96.31 110 ALA A O 1
ATOM 793 N N . SER A 1 111 ? -5.059 -4.460 4.757 1.00 95.75 111 SER A N 1
ATOM 794 C CA . SER A 1 111 ? -6.361 -5.136 4.654 1.00 95.75 111 SER A CA 1
ATOM 795 C C . SER A 1 111 ? -6.516 -6.236 5.705 1.00 95.75 111 SER A C 1
ATOM 797 O O . SER A 1 111 ? -7.547 -6.311 6.364 1.00 95.75 111 SER A O 1
ATOM 799 N N . ASP A 1 112 ? -5.480 -7.051 5.905 1.00 96.19 112 ASP A N 1
ATOM 800 C CA . ASP A 1 112 ? -5.475 -8.157 6.872 1.00 96.19 112 ASP A CA 1
ATOM 801 C C . ASP A 1 112 ? -5.555 -7.661 8.324 1.00 96.19 112 ASP A C 1
ATOM 803 O O . ASP A 1 112 ? -5.996 -8.381 9.222 1.00 96.19 112 ASP A O 1
ATOM 807 N N . ARG A 1 113 ? -5.130 -6.416 8.555 1.00 94.94 113 ARG A N 1
ATOM 808 C CA . ARG A 1 113 ? -5.148 -5.750 9.859 1.00 94.94 113 ARG A CA 1
ATOM 809 C C . ARG A 1 113 ? -6.407 -4.929 10.126 1.00 94.94 113 ARG A C 1
ATOM 811 O O . ARG A 1 113 ? -6.551 -4.438 11.247 1.00 94.94 113 ARG A O 1
ATOM 818 N N . LEU A 1 114 ? -7.293 -4.744 9.145 1.00 93.62 114 LEU A N 1
ATOM 819 C CA . LEU A 1 114 ? -8.564 -4.065 9.387 1.00 93.62 114 LEU A CA 1
ATOM 820 C C . LEU A 1 114 ? -9.387 -4.862 10.417 1.00 93.62 114 LEU A C 1
ATOM 822 O O . LEU A 1 114 ? -9.559 -6.076 10.255 1.00 93.62 114 LEU A O 1
ATOM 826 N N . PRO A 1 115 ? -9.914 -4.212 11.471 1.00 91.69 115 PRO A N 1
ATOM 827 C CA . PRO A 1 115 ? -10.853 -4.855 12.378 1.00 91.69 115 PRO A CA 1
ATOM 828 C C . PRO A 1 115 ? -12.056 -5.395 11.598 1.00 91.69 115 PRO A C 1
ATOM 830 O O . PRO A 1 115 ? -12.576 -4.733 10.702 1.00 91.69 115 PRO A O 1
ATOM 833 N N . LYS A 1 116 ? -12.495 -6.618 11.915 1.00 87.81 116 LYS A N 1
ATOM 834 C CA . LYS A 1 116 ? -13.551 -7.320 11.156 1.00 87.81 116 LYS A CA 1
ATOM 835 C C . LYS A 1 116 ? -14.914 -6.624 11.221 1.00 87.81 116 LYS A C 1
ATOM 837 O O . LYS A 1 116 ? -15.780 -6.899 10.397 1.00 87.81 116 LYS A O 1
ATOM 842 N N . ASP A 1 117 ? -15.108 -5.781 12.224 1.00 88.62 117 ASP A N 1
ATOM 843 C CA . ASP A 1 117 ? -16.268 -4.924 12.444 1.00 88.62 117 ASP A CA 1
ATOM 844 C C . ASP A 1 117 ? -16.218 -3.620 11.630 1.00 88.62 117 ASP A C 1
ATOM 846 O O . ASP A 1 117 ? -17.253 -2.980 11.445 1.00 88.62 117 ASP A O 1
ATOM 850 N N . CYS A 1 118 ? -15.060 -3.255 11.070 1.00 89.38 118 CYS A N 1
ATOM 851 C CA . CYS A 1 118 ? -14.941 -2.133 10.147 1.00 89.38 118 CYS A CA 1
ATOM 852 C C . CYS A 1 118 ? -15.327 -2.551 8.723 1.00 89.38 118 CYS A C 1
ATOM 854 O O . CYS A 1 118 ? -14.540 -3.137 7.980 1.00 89.38 118 CYS A O 1
ATOM 856 N N . LEU A 1 119 ? -16.554 -2.213 8.324 1.00 85.25 119 LEU A N 1
ATOM 857 C CA . LEU A 1 119 ? -17.035 -2.390 6.956 1.00 85.25 119 LEU A CA 1
ATOM 858 C C . LEU A 1 119 ? -16.676 -1.157 6.120 1.00 85.25 119 LEU A C 1
ATOM 860 O O . LEU A 1 119 ? -17.383 -0.154 6.143 1.00 85.25 119 LEU A O 1
ATOM 864 N N . CYS A 1 120 ? -15.567 -1.230 5.388 1.00 83.94 120 CYS A N 1
ATOM 865 C CA . CYS A 1 120 ? -15.196 -0.183 4.443 1.00 83.94 120 CYS A CA 1
ATOM 866 C C . CYS A 1 120 ? -16.090 -0.287 3.203 1.00 83.94 120 CYS A C 1
ATOM 868 O O . CYS A 1 120 ? -15.945 -1.212 2.399 1.00 83.94 120 CYS A O 1
ATOM 870 N N . GLU A 1 121 ? -17.048 0.630 3.077 1.00 76.00 121 GLU A N 1
ATOM 871 C CA . GLU A 1 121 ? -17.838 0.770 1.855 1.00 76.00 121 GLU A CA 1
ATOM 872 C C . GLU A 1 121 ? -16.896 1.105 0.687 1.00 76.00 121 GLU A C 1
ATOM 874 O O . GLU A 1 121 ? -15.959 1.891 0.840 1.00 76.00 121 GLU A O 1
ATOM 879 N N . LYS A 1 122 ? -17.101 0.431 -0.448 1.00 57.75 122 LYS A N 1
ATOM 880 C CA . LYS A 1 122 ? -16.309 0.618 -1.669 1.00 57.75 122 LYS A CA 1
ATOM 881 C C . LYS A 1 122 ? -16.792 1.811 -2.475 1.00 57.75 122 LYS A C 1
ATOM 883 O O . LYS A 1 122 ? -18.029 1.963 -2.579 1.00 57.75 122 LYS A O 1
#

Foldseek 3Di:
DDDDDDDDDDDDDDDPDPPDPPPPPPPDPPVVLVVLLVVLVVLLVVLVVLLVQLVVLLPDPDPPSQVSLLVSLVSLVVSLVVLVVSCVVVVVRPSSVVSSVVSNVSSVVSVVSRDPPRDNDD

=== Feature glossary ===
The record interleaves many kinds of information about one protein. Here is each kind framed as the question it answers.

Q: What does the local fold look like, residue by residue?
A: A 3Di character summarizes, for each residue, the relative orientation of the Cα frame of its nearest spatial neighbor. Because it encodes fold topology rather than chemistry, 3Di alignments detect remote structural similarity that sequence alignment misses.

Q: Which residues are in helices, strands, or loops?
A: Secondary structure is the local, repeating backbone conformation. DSSP classifies it into eight states by reading the hydrogen-bond network: three helix types (H, G, I), two β types (E, B), two non-regular types (T, S), and unstructured coil (-).

Q: How big and how compact is the whole molecule?
A: Three whole-structure scalars: the radius of gyration (RMS distance of Cα from centroid, in Å), the count of Cα–Cα contacts (pairs closer than 8 Å and separated by more than four residues in sequence — i.e. tertiary, not local, contacts), and the bounding-box dimensions. Together they distinguish compact globular folds from extended fibres or disordered chains.

Q: How confident is the AlphaFold model at each residue?
A: For AlphaFold models, the B-factor field carries pLDDT — the model's own estimate of local accuracy on a 0–100 scale. Regions with pLDDT<50 should be treated as essentially unmodeled; they often correspond to intrinsically disordered segments.

Q: What family and function is it annotated with?
A: Functional annotations link the protein to curated databases. InterPro entries identify conserved domains and families by matching the sequence against member-database signatures (Pfam, PROSITE, CDD, …). Gene Ontology (GO) terms describe molecular function, biological process, and cellular component in a controlled vocabulary. CATH places the structure in a hierarchical fold classification (Class/Architecture/Topology/Homologous-superfamily). The organism is the source species.

Q: What known structures does this most resemble?
A: Nearest PDB neighbors are the top structural matches found by Foldseek when searching this structure against the entire Protein Data Bank. Each hit reports a TM-score (0 to 1; >0.5 almost always implies the same fold) and an E-value. These are *structural* homologs — they may share no detectable sequence similarity.

Q: Which residues are buried vs exposed?
A: Solvent-accessible surface are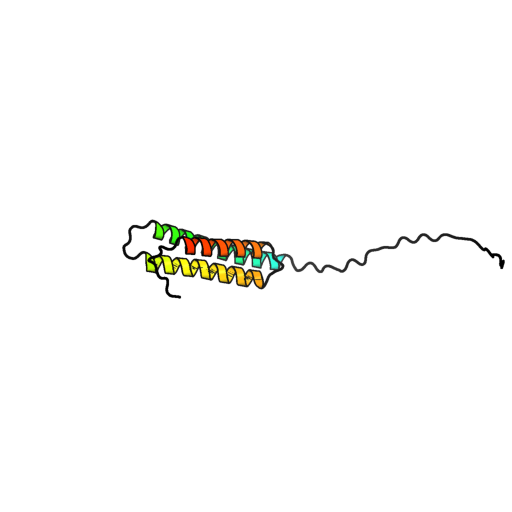a (SASA) is the area in Å² traced out by the centre of a 1.4 Å probe sphere (a water molecule) rolled over the protein's van der Waals surface (Shrake–Rupley / Lee–Richards construction). Buried residues have near-zero SASA; fully exposed residues can exceed 200 Å². The total SASA scales roughly with the number of surface residues.

Q: What are the backbone torsion angles?
A: φ (phi) and ψ (psi) are the two rotatable backbone dihedrals per residue: φ is the C(i-1)–N–Cα–C torsion, ψ is the N–Cα–C–N(i+1) torsion, both in degrees on (−180°, 180°]. α-helical residues cluster near (−60°, −45°); β-strand residues near (−120°, +130°). A Ramachandran plot is simply a scatter of (φ, ψ) for every residue.

Q: Are the domains correctly placed relative to each other?
A: Predicted aligned error is AlphaFold's pairwise confidence. Unlike pLDDT (per-residue), PAE is per-residue-pair and captures whether two parts of the structure are correctly placed relative to each other. Units are ångströms of expected positional error.

Q: What if only a Cα trace is available?
A: P-SEA three-state annotation labels each residue as helix, strand, or coil based purely on the geometry of the Cα trace. It serves as a fallback when the full backbone (and thus DSSP) is unavailable.

Q: What is the amino-acid chain?
A: This is the polypeptide sequence — one letter per residue, N-terminus first. Length ranges from a few dozen residues for small domains to over a thousand for large multi-domain proteins.

Q: What do the rendered images show?
A: The six renders are orthographic views along the three Cartesian axes in both directions. Representation (cartoon, sticks, or surface) and color scheme (sequence-rainbow or by-chain) vary across proteins so the training set covers all the common visualization conventions.

Q: What do the diagnostic plots show?
A: Plot images: a contact map (which residues are close in 3D, as an N×N binary image), a Ramachandran scatter (backbone torsion angles, revealing secondary-structure composition at a glance), and — for AlphaFold structures — a PAE heatmap (pairwise prediction confidence).

Q: How mobile is each atom in the crystal?
A: B-factor (Debye–Waller factor) reflects atomic displacement in the crystal lattice. It is an experimental observable (units Å²), not a prediction; low values mean the atom is pinned down, high values mean it moves or is heterogeneous across the crystal.

Q: Where is each backbone atom in 3D?
A: The mmCIF table is the protein's shape written out atom by atom. For each backbone N, Cα, C, and carbo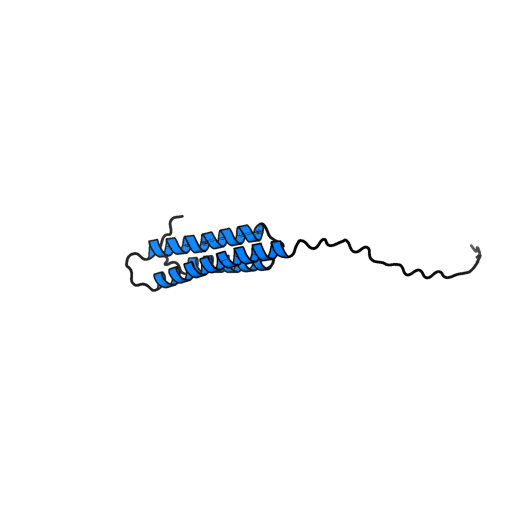nyl O, it records an (x, y, z) coordinate triple in Å plus the residue type, chain letter, and residue number.